Protein AF-A0AAV5ULQ9-F1 (afdb_monomer)

Foldseek 3Di:
DVVLLQVLQVVVVHGPVRLVVLLVVLCCVLCVVLVVVLVVVLVVVVVVVHDPVVSVVVNVVSVVVSPDPVSVVSSVVSSVVVDDPSNVVSPDDPDD

Mean predicted aligned error: 6.4 Å

Organism: NCBI:txid358040

pLDDT: mean 85.71, std 9.96, range [40.19, 95.81]

Structure (mmCIF, N/CA/C/O backbone):
data_AF-A0AAV5ULQ9-F1
#
_entry.id   AF-A0AAV5ULQ9-F1
#
loop_
_atom_site.group_PDB
_atom_site.id
_atom_site.type_symbol
_atom_site.label_atom_id
_atom_site.label_alt_id
_atom_site.label_comp_id
_atom_site.label_asym_id
_atom_site.label_entity_id
_atom_site.label_seq_id
_atom_site.pdbx_PDB_ins_code
_atom_site.Cartn_x
_atom_site.Cartn_y
_atom_site.Car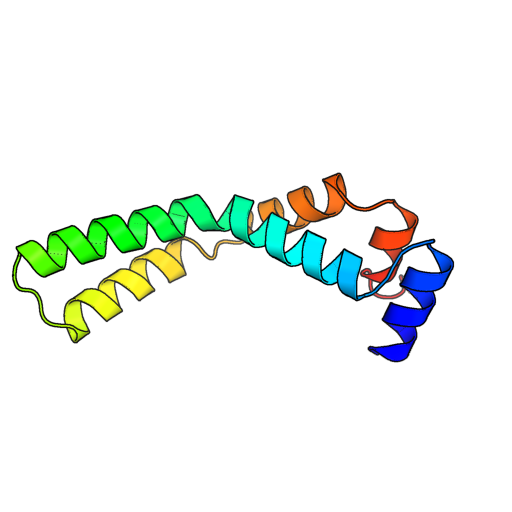tn_z
_atom_site.occupancy
_atom_site.B_iso_or_equiv
_atom_site.auth_seq_id
_atom_site.auth_comp_id
_atom_site.auth_asym_id
_atom_site.auth_atom_id
_atom_site.pdbx_PDB_model_num
ATOM 1 N N . MET A 1 1 ? 19.991 -10.341 -2.696 1.00 50.50 1 MET A N 1
ATOM 2 C CA . MET A 1 1 ? 18.882 -9.665 -3.409 1.00 50.50 1 MET A CA 1
ATOM 3 C C . MET A 1 1 ? 19.000 -8.143 -3.347 1.00 50.50 1 MET A C 1
ATOM 5 O O . MET A 1 1 ? 18.979 -7.538 -4.406 1.00 50.50 1 MET A O 1
ATOM 9 N N . LEU A 1 2 ? 19.203 -7.524 -2.173 1.00 56.59 2 LEU A N 1
ATOM 10 C CA . LEU A 1 2 ? 19.397 -6.063 -2.052 1.00 56.59 2 LEU A CA 1
ATOM 11 C C . LEU A 1 2 ? 20.626 -5.530 -2.815 1.00 56.59 2 LEU A C 1
ATOM 13 O O . LEU A 1 2 ? 20.511 -4.533 -3.514 1.00 56.59 2 LEU A O 1
ATOM 17 N N . SER A 1 3 ? 21.772 -6.219 -2.757 1.00 62.06 3 SER A N 1
ATOM 18 C CA . SER A 1 3 ? 22.978 -5.831 -3.513 1.00 62.06 3 SER A CA 1
ATOM 19 C C . SER A 1 3 ? 22.784 -5.922 -5.031 1.00 62.06 3 SER A C 1
ATOM 21 O O . SER A 1 3 ? 23.266 -5.077 -5.773 1.00 62.06 3 SER A O 1
ATOM 23 N N . THR A 1 4 ? 22.032 -6.916 -5.505 1.00 73.69 4 THR A N 1
ATOM 24 C CA . THR A 1 4 ? 21.712 -7.097 -6.928 1.0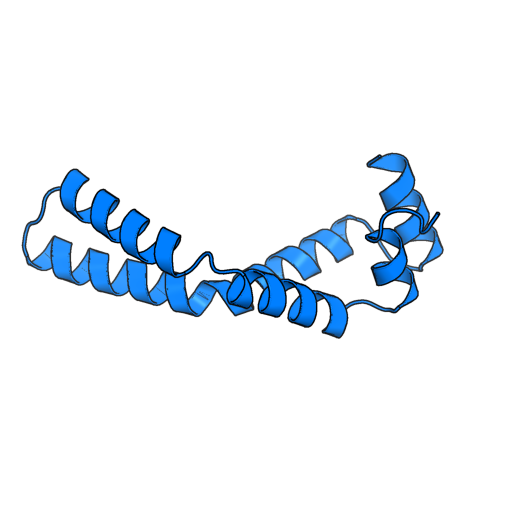0 73.69 4 THR A CA 1
ATOM 25 C C . THR A 1 4 ? 20.751 -6.019 -7.434 1.00 73.69 4 THR A C 1
ATOM 27 O O . THR A 1 4 ? 20.962 -5.480 -8.517 1.00 73.69 4 THR A O 1
ATOM 30 N N . ALA A 1 5 ? 19.732 -5.677 -6.640 1.00 72.62 5 ALA A N 1
ATOM 31 C CA . ALA A 1 5 ? 18.780 -4.618 -6.962 1.00 72.62 5 ALA A CA 1
ATOM 32 C C . ALA A 1 5 ? 19.442 -3.231 -6.941 1.00 72.62 5 ALA A C 1
ATOM 34 O O . ALA A 1 5 ? 19.281 -2.477 -7.895 1.00 72.62 5 ALA A O 1
ATOM 35 N N . SER A 1 6 ? 20.249 -2.931 -5.914 1.00 80.38 6 SER A N 1
ATOM 36 C CA . SER A 1 6 ? 21.019 -1.681 -5.833 1.00 80.38 6 SER A CA 1
ATOM 37 C C . SER A 1 6 ? 21.958 -1.533 -7.029 1.00 80.38 6 SER A C 1
ATOM 39 O O . SER A 1 6 ? 21.886 -0.535 -7.731 1.00 80.38 6 SER A O 1
ATOM 41 N N . ASN A 1 7 ? 22.740 -2.570 -7.354 1.00 85.50 7 ASN A N 1
ATOM 42 C CA . ASN A 1 7 ? 23.647 -2.535 -8.504 1.00 85.50 7 ASN A CA 1
ATOM 43 C C . ASN A 1 7 ? 22.912 -2.361 -9.844 1.00 85.50 7 ASN A C 1
ATOM 45 O O . ASN A 1 7 ? 23.454 -1.766 -10.774 1.00 85.50 7 ASN A O 1
ATOM 49 N N . CYS A 1 8 ? 21.703 -2.914 -9.982 1.00 86.19 8 CYS A N 1
ATOM 50 C CA . CYS A 1 8 ? 20.884 -2.718 -11.177 1.00 86.19 8 CYS A CA 1
ATOM 51 C C . CYS A 1 8 ? 20.381 -1.274 -11.271 1.00 86.19 8 CYS A C 1
ATOM 53 O O . CYS A 1 8 ? 20.502 -0.655 -12.327 1.00 86.19 8 CYS A O 1
ATOM 55 N N . LEU A 1 9 ? 19.869 -0.728 -10.163 1.00 87.06 9 LEU A N 1
ATOM 56 C CA . LEU A 1 9 ? 19.407 0.656 -10.084 1.00 87.06 9 LEU A CA 1
ATOM 57 C C . LEU A 1 9 ? 20.545 1.640 -10.365 1.00 87.06 9 LEU A C 1
ATOM 59 O O . LEU A 1 9 ? 20.351 2.558 -11.156 1.00 87.06 9 LEU A O 1
ATOM 63 N N . ASP A 1 10 ? 21.737 1.400 -9.817 1.00 88.38 10 ASP A N 1
ATOM 64 C CA . ASP A 1 10 ? 22.919 2.228 -10.069 1.00 88.38 10 ASP A CA 1
ATOM 65 C C . ASP A 1 10 ? 23.290 2.220 -11.563 1.00 88.38 10 ASP A C 1
ATOM 67 O O . ASP A 1 10 ? 23.492 3.273 -12.168 1.00 88.38 10 ASP A O 1
ATOM 71 N N . LYS A 1 11 ? 23.282 1.042 -12.211 1.00 87.50 11 LYS A N 1
ATOM 72 C CA . LYS A 1 11 ? 23.487 0.916 -13.670 1.00 87.50 11 LYS A CA 1
ATOM 73 C C . LYS A 1 11 ? 22.395 1.598 -14.496 1.00 87.50 11 LYS A C 1
ATOM 75 O O . LYS A 1 11 ? 22.666 2.035 -15.611 1.00 87.50 11 LYS A O 1
ATOM 80 N N . ALA A 1 12 ? 21.179 1.687 -13.965 1.00 85.62 12 ALA A N 1
ATOM 81 C CA . ALA A 1 12 ? 20.061 2.397 -14.576 1.00 85.62 12 ALA A CA 1
ATOM 82 C C . ALA A 1 12 ? 20.092 3.921 -14.321 1.00 85.62 12 ALA A C 1
ATOM 84 O O . ALA A 1 12 ? 19.164 4.617 -14.732 1.00 85.62 12 ALA A O 1
ATOM 85 N N . GLY A 1 13 ? 21.130 4.455 -13.659 1.00 86.56 13 GLY A N 1
ATOM 86 C CA . GLY A 1 13 ? 21.234 5.881 -13.321 1.00 86.56 13 GLY A CA 1
ATOM 87 C C . GLY A 1 13 ? 20.327 6.300 -12.159 1.00 86.56 13 GLY A C 1
ATOM 88 O O . GLY A 1 13 ? 19.859 7.439 -12.099 1.00 86.56 13 GLY A O 1
ATOM 89 N N . SER A 1 14 ? 20.032 5.365 -11.260 1.00 88.19 14 SER A N 1
ATOM 90 C CA . SER A 1 14 ? 19.139 5.530 -10.117 1.00 88.19 14 SER A CA 1
ATOM 91 C C . SER A 1 14 ? 19.831 5.157 -8.809 1.00 88.19 14 SER A C 1
ATOM 93 O O . SER A 1 14 ? 21.040 4.966 -8.770 1.00 88.19 14 SER A O 1
ATOM 95 N N . SER A 1 15 ? 19.063 5.080 -7.726 1.00 88.69 15 SER A N 1
ATOM 96 C CA . SER A 1 15 ? 19.528 4.599 -6.429 1.00 88.69 15 SER A CA 1
ATOM 97 C C . SER A 1 15 ? 18.387 3.943 -5.660 1.00 88.69 15 SER A C 1
ATOM 99 O O . SER A 1 15 ? 17.203 4.174 -5.936 1.00 88.69 15 SER A O 1
ATOM 101 N N . MET A 1 16 ? 18.732 3.142 -4.652 1.00 84.06 16 MET A N 1
ATOM 102 C CA . MET A 1 16 ? 17.721 2.516 -3.800 1.00 84.06 16 MET A CA 1
ATOM 103 C C . MET A 1 16 ? 16.903 3.554 -3.012 1.00 84.06 16 MET A C 1
ATOM 105 O O . MET A 1 16 ? 15.692 3.390 -2.875 1.00 84.06 16 MET A O 1
ATOM 109 N N . ASP A 1 17 ? 17.515 4.666 -2.589 1.00 87.94 17 ASP A N 1
ATOM 110 C CA . ASP A 1 17 ? 16.810 5.778 -1.931 1.00 87.94 17 ASP A CA 1
ATOM 111 C C . ASP A 1 17 ? 15.782 6.443 -2.849 1.00 87.94 17 ASP A C 1
ATOM 113 O O . ASP A 1 17 ? 14.655 6.737 -2.434 1.00 87.94 17 ASP A O 1
ATOM 117 N N . LYS A 1 18 ? 16.136 6.650 -4.124 1.00 86.31 18 LYS A N 1
ATOM 118 C CA . LYS A 1 18 ? 15.219 7.213 -5.120 1.00 86.31 18 LYS A CA 1
ATOM 119 C C . LYS A 1 18 ? 14.052 6.259 -5.383 1.00 86.31 18 LYS A C 1
ATOM 121 O O . LYS A 1 18 ? 12.902 6.701 -5.419 1.00 86.31 18 LYS A O 1
ATOM 126 N N . ALA A 1 19 ? 14.325 4.957 -5.485 1.00 84.31 19 ALA A N 1
ATOM 127 C CA . ALA A 1 19 ? 13.294 3.933 -5.641 1.00 84.31 19 ALA A CA 1
ATOM 128 C C . ALA A 1 19 ? 12.340 3.874 -4.430 1.00 84.31 19 ALA A C 1
ATOM 130 O O . ALA A 1 19 ? 11.120 3.859 -4.604 1.00 84.31 19 ALA A O 1
ATOM 131 N N . LEU A 1 20 ? 12.865 3.915 -3.200 1.00 85.62 20 LEU A N 1
ATOM 132 C CA . LEU A 1 20 ? 12.058 3.947 -1.971 1.00 85.62 20 LEU A CA 1
ATOM 133 C C . LEU A 1 20 ? 11.249 5.244 -1.828 1.00 85.62 20 LEU A C 1
ATOM 135 O O . LEU A 1 20 ? 10.114 5.221 -1.343 1.00 85.62 20 LEU A O 1
ATOM 139 N N . SER A 1 21 ? 11.798 6.369 -2.285 1.00 88.75 21 SER A N 1
ATOM 140 C CA . SER A 1 21 ? 11.087 7.652 -2.312 1.00 88.75 21 SER A CA 1
ATOM 141 C C . SER A 1 21 ? 9.914 7.616 -3.294 1.00 88.75 21 SER A C 1
ATOM 143 O O . SER A 1 21 ? 8.804 8.020 -2.941 1.00 88.75 21 SER A O 1
ATOM 145 N N . ALA A 1 22 ? 10.120 7.064 -4.495 1.00 87.25 22 ALA A N 1
ATOM 146 C CA . ALA A 1 22 ? 9.055 6.862 -5.478 1.00 87.25 22 ALA A CA 1
ATOM 147 C C . ALA A 1 22 ? 7.964 5.919 -4.945 1.00 87.25 22 ALA A C 1
ATOM 149 O O . ALA A 1 22 ? 6.773 6.220 -5.054 1.00 87.25 22 ALA A O 1
ATOM 150 N N . LEU A 1 23 ? 8.363 4.825 -4.286 1.00 86.38 23 LEU A N 1
ATOM 151 C CA . LEU A 1 23 ? 7.454 3.897 -3.612 1.00 86.38 23 LEU A CA 1
ATOM 152 C C . LEU A 1 23 ? 6.603 4.609 -2.556 1.00 86.38 23 LEU A C 1
ATOM 154 O O . LEU A 1 23 ? 5.377 4.499 -2.567 1.00 86.38 23 LEU A O 1
ATOM 158 N N . SER A 1 24 ? 7.242 5.385 -1.682 1.00 87.12 24 SER A N 1
ATOM 159 C CA . SER A 1 24 ? 6.567 6.141 -0.623 1.00 87.12 24 SER A CA 1
ATOM 160 C C . SER A 1 24 ? 5.577 7.162 -1.194 1.00 87.12 24 SER A C 1
ATOM 162 O O . SER A 1 24 ? 4.443 7.258 -0.719 1.00 87.12 24 SER A O 1
ATOM 164 N N . ALA A 1 25 ? 5.959 7.878 -2.255 1.00 89.12 25 ALA A N 1
ATOM 165 C CA . ALA A 1 25 ? 5.085 8.830 -2.938 1.00 89.12 25 ALA A CA 1
ATOM 166 C C . ALA A 1 25 ? 3.879 8.144 -3.604 1.00 89.12 25 ALA A C 1
ATOM 168 O O . ALA A 1 25 ? 2.747 8.628 -3.494 1.00 89.12 25 ALA A O 1
ATOM 169 N N . ALA A 1 26 ? 4.090 6.995 -4.252 1.00 88.81 26 ALA A N 1
ATOM 170 C CA . ALA A 1 26 ? 3.020 6.210 -4.859 1.00 88.81 26 ALA A CA 1
ATOM 171 C C . ALA A 1 26 ? 2.036 5.688 -3.799 1.00 88.81 26 ALA A C 1
ATOM 173 O O . ALA A 1 26 ? 0.820 5.830 -3.963 1.00 88.81 26 ALA A O 1
ATOM 174 N N . PHE A 1 27 ? 2.543 5.167 -2.676 1.00 87.25 27 PHE A N 1
ATOM 175 C CA . PHE A 1 27 ? 1.710 4.748 -1.549 1.00 87.25 27 PHE A CA 1
ATOM 176 C C . PHE A 1 27 ? 0.900 5.908 -0.982 1.00 87.25 27 PHE A C 1
ATOM 178 O O . PHE A 1 27 ? -0.307 5.761 -0.799 1.00 87.25 27 PHE A O 1
ATOM 185 N N . ALA A 1 28 ? 1.525 7.067 -0.754 1.00 88.31 28 ALA A N 1
ATOM 186 C CA . ALA A 1 28 ? 0.820 8.252 -0.282 1.00 88.31 28 ALA A CA 1
ATOM 187 C C . ALA A 1 28 ? -0.310 8.640 -1.247 1.00 88.31 28 ALA A C 1
ATOM 189 O O . ALA A 1 28 ? -1.447 8.820 -0.821 1.00 88.31 28 ALA A O 1
ATOM 190 N N . LYS A 1 29 ? -0.045 8.678 -2.558 1.00 88.62 29 LYS A N 1
ATOM 191 C CA . LYS A 1 29 ? -1.051 9.021 -3.575 1.00 88.62 29 LYS A CA 1
ATOM 192 C C . LYS A 1 29 ? -2.236 8.051 -3.582 1.00 88.62 29 LYS A C 1
ATOM 194 O O . LYS A 1 29 ? -3.386 8.486 -3.631 1.00 88.62 29 LYS A O 1
ATOM 199 N N . VAL A 1 30 ? -1.968 6.748 -3.538 1.00 88.94 30 VAL A N 1
ATOM 200 C CA . VAL A 1 30 ? -3.000 5.710 -3.685 1.00 88.94 30 VAL A CA 1
ATOM 201 C C . VAL A 1 30 ? -3.762 5.470 -2.376 1.00 88.94 30 VAL A C 1
ATOM 203 O O . VAL A 1 30 ? -4.984 5.308 -2.393 1.00 88.94 30 VAL A O 1
ATOM 206 N N . LEU A 1 31 ? -3.073 5.487 -1.231 1.00 87.31 31 LEU A N 1
ATOM 207 C CA . LEU A 1 31 ? -3.664 5.179 0.073 1.00 87.31 31 LEU A CA 1
ATOM 208 C C . LEU A 1 31 ? -4.238 6.396 0.809 1.00 87.31 31 LEU A C 1
ATOM 210 O O . LEU A 1 31 ? -4.974 6.210 1.780 1.00 87.31 31 LEU A O 1
ATOM 214 N N . ASN A 1 32 ? -3.994 7.631 0.356 1.00 89.00 32 ASN A N 1
ATOM 215 C CA . ASN A 1 32 ? -4.550 8.816 1.019 1.00 89.00 32 ASN A CA 1
ATOM 216 C C . ASN A 1 32 ? -6.088 8.781 1.100 1.00 89.00 32 ASN A C 1
ATOM 218 O O . ASN A 1 32 ? -6.675 9.118 2.130 1.00 89.00 32 ASN A O 1
ATOM 222 N N . ALA A 1 33 ? -6.763 8.316 0.044 1.00 87.00 33 ALA A N 1
ATOM 223 C CA . ALA A 1 33 ? -8.221 8.210 0.026 1.00 87.00 33 ALA A CA 1
ATOM 224 C C . ALA A 1 33 ? -8.776 7.232 1.089 1.00 87.00 33 ALA A C 1
ATOM 226 O O . ALA A 1 33 ? -9.626 7.647 1.888 1.00 87.00 33 ALA A O 1
ATOM 227 N N . PRO A 1 34 ? -8.338 5.956 1.161 1.00 88.56 34 PRO A N 1
ATOM 228 C CA . PRO A 1 34 ? -8.778 5.055 2.226 1.00 88.56 34 PRO A CA 1
ATOM 229 C C . PRO A 1 34 ? -8.330 5.519 3.617 1.00 88.56 34 PRO A C 1
ATOM 231 O O . PRO A 1 34 ? -9.122 5.430 4.555 1.00 88.56 34 PRO A O 1
ATOM 234 N N . TYR A 1 35 ? -7.134 6.095 3.755 1.00 89.25 35 TYR A N 1
ATOM 235 C CA . TYR A 1 35 ? -6.657 6.640 5.029 1.00 89.25 35 TYR A CA 1
ATOM 236 C C . TYR A 1 35 ? -7.551 7.780 5.545 1.00 89.25 35 TYR A C 1
ATOM 238 O O . TYR A 1 35 ? -8.002 7.764 6.691 1.00 89.25 35 TYR A O 1
ATOM 246 N N . THR A 1 36 ? -7.924 8.716 4.668 1.00 92.12 36 THR A N 1
ATOM 247 C CA . THR A 1 36 ? -8.852 9.810 4.994 1.00 92.12 36 THR A CA 1
ATOM 248 C C . THR A 1 36 ? -10.227 9.278 5.414 1.00 92.12 36 THR A C 1
ATOM 250 O O . THR A 1 36 ? -10.823 9.783 6.371 1.00 92.12 36 THR A O 1
ATOM 253 N N . LYS A 1 37 ? -10.726 8.220 4.754 1.00 90.88 37 LYS A N 1
ATOM 254 C CA . LYS A 1 37 ? -11.979 7.547 5.143 1.00 90.88 37 LYS A CA 1
ATOM 255 C C . LYS A 1 37 ? -11.887 6.932 6.541 1.00 90.88 37 LYS A C 1
ATOM 257 O O . LYS A 1 37 ? -12.823 7.099 7.323 1.00 90.88 37 LYS A O 1
ATOM 262 N N . ILE A 1 38 ? -10.773 6.273 6.868 1.00 92.56 38 ILE A N 1
ATOM 263 C CA . ILE A 1 38 ? -10.530 5.708 8.204 1.00 92.56 38 ILE A CA 1
ATOM 264 C C . ILE A 1 38 ? -10.531 6.819 9.254 1.00 92.56 38 ILE A C 1
ATOM 266 O O . ILE A 1 38 ? -11.298 6.733 10.211 1.00 92.56 38 ILE A O 1
ATOM 270 N N . ILE A 1 39 ? -9.759 7.895 9.051 1.00 93.69 39 ILE A N 1
ATOM 271 C CA . ILE A 1 39 ? -9.703 9.025 9.994 1.00 93.69 39 ILE A CA 1
ATOM 272 C C . ILE A 1 39 ? -11.092 9.616 10.218 1.00 93.69 39 ILE A C 1
ATOM 274 O O . ILE A 1 39 ? -11.495 9.831 11.364 1.00 93.69 39 ILE A O 1
ATOM 278 N N . LYS A 1 40 ? -11.836 9.886 9.139 1.00 95.19 40 LYS A N 1
ATOM 279 C CA . LYS A 1 40 ? -13.190 10.435 9.242 1.00 95.19 40 LYS A CA 1
ATOM 280 C C . LYS A 1 40 ? -14.082 9.508 10.068 1.00 95.19 40 LYS A C 1
ATOM 282 O O . LYS A 1 40 ? -14.740 9.977 10.997 1.00 95.19 40 LYS A O 1
ATOM 287 N N . LYS A 1 41 ? -14.045 8.199 9.797 1.00 93.31 41 LYS A N 1
ATOM 288 C CA . LYS A 1 41 ? -14.866 7.225 10.520 1.00 93.31 41 LYS A CA 1
ATOM 289 C C . LYS A 1 41 ? -14.474 7.105 11.989 1.00 93.31 41 LYS A C 1
ATOM 291 O O . LYS A 1 41 ? -15.349 7.085 12.849 1.00 93.31 41 LYS A O 1
ATOM 296 N N . MET A 1 42 ? -13.179 7.086 12.288 1.00 92.94 42 MET A N 1
ATOM 297 C CA . MET A 1 42 ? -12.685 7.071 13.663 1.00 92.94 42 MET A CA 1
ATOM 298 C C . MET A 1 42 ? -13.121 8.324 14.426 1.00 92.94 42 MET A C 1
ATOM 300 O O . MET A 1 42 ? -13.597 8.204 15.550 1.00 92.94 42 MET A O 1
ATOM 304 N N . LYS A 1 43 ? -13.057 9.514 13.811 1.00 94.62 43 LYS A N 1
ATOM 305 C CA . LYS A 1 43 ? -13.559 10.759 14.420 1.00 94.62 43 LYS A CA 1
ATOM 306 C C . LYS A 1 43 ? -15.064 10.700 14.697 1.00 94.62 43 LYS A C 1
ATOM 308 O O . LYS A 1 43 ? -15.497 11.120 15.766 1.00 94.62 43 LYS A O 1
ATOM 313 N N . GLU A 1 44 ? -15.863 10.177 13.767 1.00 95.44 44 GLU A N 1
ATOM 314 C CA . GLU A 1 44 ? -17.309 9.973 13.966 1.00 95.44 44 GLU A CA 1
ATOM 315 C C . GLU A 1 44 ? -17.595 9.007 15.126 1.00 95.44 44 GLU A C 1
ATOM 317 O O . GLU A 1 44 ? -18.448 9.276 15.969 1.00 95.44 44 GLU A O 1
ATOM 322 N N . MET A 1 45 ? -16.853 7.902 15.209 1.00 94.94 45 MET A N 1
ATOM 323 C CA . MET A 1 45 ? -17.020 6.904 16.267 1.00 94.94 45 MET A CA 1
ATOM 324 C C . MET A 1 45 ? -16.541 7.400 17.633 1.00 94.94 45 MET A C 1
ATOM 326 O O . MET A 1 45 ? -17.191 7.112 18.638 1.00 94.94 45 MET A O 1
ATOM 330 N N . ALA A 1 46 ? -15.466 8.187 17.671 1.00 94.25 46 ALA A N 1
ATOM 331 C CA . ALA A 1 46 ? -14.996 8.847 18.883 1.00 94.25 46 ALA A CA 1
ATOM 332 C C . ALA A 1 46 ? -16.042 9.843 19.406 1.00 94.25 46 ALA A C 1
ATOM 334 O O . ALA A 1 46 ? -16.363 9.829 20.593 1.00 94.25 46 ALA A O 1
ATOM 335 N N . LYS A 1 47 ? -16.659 10.642 18.519 1.00 95.81 47 LYS A N 1
ATOM 336 C CA . LYS A 1 47 ? -17.795 11.514 18.878 1.00 95.81 47 LYS A CA 1
ATOM 337 C C . LYS A 1 47 ? -18.982 10.716 19.424 1.00 95.81 47 LYS A C 1
ATOM 339 O O . LYS A 1 47 ? -19.624 11.147 20.374 1.00 95.81 47 LYS A O 1
ATOM 344 N N . ALA A 1 48 ? -19.229 9.530 18.871 1.00 95.62 48 ALA A N 1
ATOM 345 C CA . ALA A 1 48 ? -20.237 8.590 19.357 1.00 95.62 48 ALA A CA 1
ATOM 346 C C . ALA A 1 48 ? -19.793 7.769 20.590 1.00 95.62 48 ALA A C 1
ATOM 348 O O . ALA A 1 48 ? -20.452 6.783 20.925 1.00 95.62 48 ALA A O 1
ATOM 349 N N . LYS A 1 49 ? -18.682 8.146 21.247 1.00 95.56 49 LYS A N 1
ATOM 350 C CA . LYS A 1 49 ? -18.121 7.509 22.454 1.00 95.56 49 LYS A CA 1
ATOM 351 C C . LYS A 1 49 ? -17.906 5.995 22.317 1.00 95.56 49 LYS A C 1
ATOM 353 O O . LYS A 1 49 ? -18.055 5.246 23.281 1.00 95.56 49 LYS A O 1
ATOM 358 N N . LYS A 1 50 ? -17.580 5.521 21.110 1.00 94.69 50 LYS A N 1
ATOM 359 C CA . LYS A 1 50 ? -17.248 4.110 20.874 1.00 94.69 50 LYS A CA 1
ATOM 360 C C . LYS A 1 50 ? -15.912 3.760 21.519 1.00 94.69 50 LYS A C 1
ATOM 362 O O . LYS A 1 50 ? -15.029 4.605 21.645 1.00 94.69 50 LYS A O 1
ATOM 367 N N . THR A 1 51 ? -15.762 2.496 21.903 1.00 94.44 51 THR A N 1
ATOM 368 C CA . THR A 1 51 ? -14.516 2.015 22.507 1.00 94.44 51 THR A CA 1
ATOM 369 C C . THR A 1 51 ? -13.402 1.939 21.468 1.00 94.44 51 THR A C 1
ATOM 371 O O . THR A 1 51 ? -13.655 1.797 20.266 1.00 94.44 51 THR A O 1
ATOM 374 N N . THR A 1 52 ? -12.152 1.963 21.931 1.00 91.06 52 THR A N 1
ATOM 375 C CA . THR A 1 52 ? -10.979 1.761 21.071 1.00 91.06 52 THR A CA 1
ATOM 376 C C . THR A 1 52 ? -11.095 0.469 20.266 1.00 91.06 52 THR A C 1
ATOM 378 O O . THR A 1 52 ? -10.880 0.495 19.062 1.00 91.06 52 THR A O 1
ATOM 381 N N . ALA A 1 53 ? -11.552 -0.630 20.877 1.00 93.75 53 ALA A N 1
ATOM 382 C CA . ALA A 1 53 ? -11.750 -1.905 20.182 1.00 93.75 53 ALA A CA 1
ATOM 383 C C . ALA A 1 53 ? -12.749 -1.803 19.012 1.00 93.75 53 ALA A C 1
ATOM 385 O O . ALA A 1 53 ? -12.491 -2.308 17.920 1.00 93.75 53 ALA A O 1
ATOM 386 N N . GLN A 1 54 ? -13.872 -1.101 19.203 1.00 93.06 54 GLN A N 1
ATOM 387 C CA . GLN A 1 54 ? -14.864 -0.894 18.142 1.00 93.06 54 GLN A CA 1
ATOM 388 C C . GLN A 1 54 ? -14.306 -0.039 16.997 1.00 93.06 54 GLN A C 1
ATOM 390 O O . GLN A 1 54 ? -14.550 -0.343 15.827 1.00 93.06 54 GLN A O 1
ATOM 395 N N . MET A 1 55 ? -13.556 1.017 17.324 1.00 91.06 55 MET A N 1
ATOM 396 C CA . MET A 1 55 ? -12.914 1.881 16.330 1.00 91.06 55 MET A CA 1
ATOM 397 C C . MET A 1 55 ? -11.837 1.134 15.541 1.00 91.06 55 MET A C 1
ATOM 399 O O . MET A 1 55 ? -11.819 1.220 14.314 1.00 91.06 55 MET A O 1
ATOM 403 N N . THR A 1 56 ? -11.001 0.348 16.221 1.00 91.81 56 THR A N 1
ATOM 404 C CA . THR A 1 56 ? -9.963 -0.487 15.607 1.00 91.81 56 THR A CA 1
ATOM 405 C C . THR A 1 56 ? -10.568 -1.517 14.653 1.00 91.81 56 THR A C 1
ATOM 407 O O . THR A 1 56 ? -10.131 -1.613 13.507 1.00 91.81 56 THR A O 1
ATOM 410 N N . ASN A 1 57 ? -11.637 -2.216 15.052 1.00 94.12 57 ASN A N 1
ATOM 411 C CA . ASN A 1 57 ? -12.327 -3.167 14.170 1.00 94.12 57 ASN A CA 1
ATOM 412 C C . ASN A 1 57 ? -12.883 -2.501 12.903 1.00 94.12 57 ASN A C 1
ATOM 414 O O . ASN A 1 57 ? -12.785 -3.060 11.808 1.00 94.12 57 ASN A O 1
ATOM 418 N N . GLN A 1 58 ? -13.441 -1.294 13.019 1.00 90.69 58 GLN A N 1
ATOM 419 C CA . GLN A 1 58 ? -13.922 -0.550 11.853 1.00 90.69 58 GLN A CA 1
ATOM 420 C C . GLN A 1 58 ? -12.780 -0.052 10.963 1.00 90.69 58 GLN A C 1
ATOM 422 O O . GLN A 1 58 ? -12.886 -0.144 9.740 1.00 90.69 58 GLN A O 1
ATOM 427 N N . ALA A 1 59 ? -11.671 0.406 11.547 1.00 89.44 59 ALA A N 1
ATOM 428 C CA . ALA A 1 59 ? -10.478 0.773 10.792 1.00 89.44 59 ALA A CA 1
ATOM 429 C C . ALA A 1 59 ? -9.943 -0.419 9.979 1.00 89.44 59 ALA A C 1
ATOM 431 O O . ALA A 1 59 ? -9.735 -0.279 8.774 1.00 89.44 59 ALA A O 1
ATOM 432 N N . TYR A 1 60 ? -9.827 -1.604 10.593 1.00 90.94 60 TYR A N 1
ATOM 433 C CA . TYR A 1 60 ? -9.440 -2.833 9.890 1.00 90.94 60 TYR A CA 1
ATOM 434 C C . TYR A 1 60 ? -10.439 -3.231 8.809 1.00 90.94 60 TYR A C 1
ATOM 436 O O . TYR A 1 60 ? -10.034 -3.600 7.713 1.00 90.94 60 TYR A O 1
ATOM 444 N N . THR A 1 61 ? -11.740 -3.107 9.074 1.00 91.75 61 THR A N 1
ATOM 445 C CA . THR A 1 61 ? -12.777 -3.421 8.081 1.00 91.75 61 THR A CA 1
ATOM 446 C C . THR A 1 61 ? -12.653 -2.526 6.845 1.00 91.75 61 THR A C 1
ATOM 448 O O . THR A 1 61 ? -12.761 -3.004 5.715 1.00 91.75 61 THR A O 1
ATOM 451 N N . ILE A 1 62 ? -12.409 -1.227 7.037 1.00 87.62 62 ILE A N 1
ATOM 452 C CA . ILE A 1 62 ? -12.200 -0.284 5.932 1.00 87.62 62 ILE A CA 1
ATOM 453 C C . ILE A 1 62 ? -10.886 -0.593 5.206 1.00 87.62 62 ILE A C 1
ATOM 455 O O . ILE A 1 62 ? -10.873 -0.621 3.976 1.00 87.62 62 ILE A O 1
ATOM 459 N N . ALA A 1 63 ? -9.805 -0.857 5.944 1.00 86.62 63 ALA A N 1
ATOM 460 C CA . ALA A 1 63 ? -8.502 -1.188 5.374 1.00 86.62 63 ALA A CA 1
ATOM 461 C C . ALA A 1 63 ? -8.551 -2.477 4.539 1.00 86.62 63 ALA A C 1
ATOM 463 O O . ALA A 1 63 ? -8.111 -2.476 3.394 1.00 86.62 63 ALA A O 1
ATOM 464 N N . ALA A 1 64 ? -9.160 -3.545 5.057 1.00 88.19 64 ALA A N 1
ATOM 465 C CA . ALA A 1 64 ? -9.299 -4.822 4.361 1.00 88.19 64 ALA A CA 1
ATOM 466 C C . ALA A 1 64 ? -10.097 -4.686 3.056 1.00 88.19 64 ALA A C 1
ATOM 468 O O . ALA A 1 64 ? -9.725 -5.267 2.043 1.00 88.19 64 ALA A O 1
ATOM 469 N N . LYS A 1 65 ? -11.157 -3.865 3.043 1.00 86.31 65 LYS A N 1
ATOM 470 C CA . LYS A 1 65 ? -11.911 -3.570 1.811 1.00 86.31 65 LYS A CA 1
ATOM 471 C C . LYS A 1 65 ? -11.123 -2.718 0.817 1.00 86.31 65 LYS A C 1
ATOM 473 O O . LYS A 1 65 ? -11.356 -2.816 -0.383 1.00 86.31 65 LYS A O 1
ATOM 478 N N . ALA A 1 66 ? -10.239 -1.854 1.309 1.00 84.69 66 ALA A N 1
ATOM 479 C CA . ALA A 1 66 ? -9.409 -0.998 0.472 1.00 84.69 66 ALA A CA 1
ATOM 480 C C . ALA A 1 66 ? -8.205 -1.742 -0.126 1.00 84.69 66 ALA A C 1
ATOM 482 O O . ALA A 1 66 ? -7.767 -1.383 -1.212 1.00 84.69 66 ALA A O 1
ATOM 483 N N . LEU A 1 67 ? -7.683 -2.775 0.540 1.00 82.88 67 LEU A N 1
ATOM 484 C CA . LEU A 1 67 ? -6.587 -3.615 0.046 1.00 82.88 67 LEU A CA 1
ATOM 485 C C . LEU A 1 67 ? -7.089 -4.613 -1.008 1.00 82.88 67 LEU A C 1
ATOM 487 O O . LEU A 1 67 ? -7.108 -5.824 -0.805 1.00 82.88 67 LEU A O 1
ATOM 491 N N . SER A 1 68 ? -7.519 -4.080 -2.150 1.00 85.00 68 SER A N 1
ATOM 492 C CA . SER A 1 68 ? -7.955 -4.855 -3.307 1.00 85.00 68 SER A CA 1
ATOM 493 C C . SER A 1 68 ? -6.844 -4.979 -4.352 1.00 85.00 68 SER A C 1
ATOM 495 O O . SER A 1 68 ? -5.897 -4.187 -4.391 1.00 85.00 68 SER A O 1
ATOM 497 N N . LYS A 1 69 ? -7.002 -5.939 -5.272 1.00 84.38 69 LYS A N 1
ATOM 498 C CA . LYS A 1 69 ? -6.143 -6.064 -6.462 1.00 84.38 69 LYS A CA 1
ATOM 499 C C . LYS A 1 69 ? -6.073 -4.754 -7.259 1.00 84.38 69 LYS A C 1
ATOM 501 O O . LYS A 1 69 ? -5.020 -4.413 -7.779 1.00 84.38 69 LYS A O 1
ATOM 506 N N . GLU A 1 70 ? -7.169 -3.999 -7.312 1.00 85.69 70 GLU A N 1
ATOM 507 C CA . GLU A 1 70 ? -7.233 -2.706 -8.001 1.00 85.69 70 GLU A CA 1
ATOM 508 C C . GLU A 1 70 ? -6.323 -1.654 -7.349 1.00 85.69 70 GLU A C 1
ATOM 510 O O . GLU A 1 70 ? -5.658 -0.895 -8.048 1.00 85.69 70 GLU A O 1
ATOM 515 N N . VAL A 1 71 ? -6.249 -1.614 -6.016 1.00 86.19 71 VAL A N 1
ATOM 516 C CA . VAL A 1 71 ? -5.350 -0.695 -5.300 1.00 86.19 71 VAL A CA 1
ATOM 517 C C . VAL A 1 71 ? -3.886 -1.070 -5.514 1.00 86.19 71 VAL A C 1
ATOM 519 O O . VAL A 1 71 ? -3.065 -0.183 -5.747 1.00 86.19 71 VAL A O 1
ATOM 522 N N . VAL A 1 72 ? -3.568 -2.368 -5.515 1.00 85.56 72 VAL A N 1
ATOM 523 C CA . VAL A 1 72 ? -2.225 -2.853 -5.871 1.00 85.56 72 VAL A CA 1
ATOM 524 C C . VAL A 1 72 ? -1.872 -2.456 -7.306 1.00 85.56 72 VAL A C 1
ATOM 526 O O . VAL A 1 72 ? -0.785 -1.935 -7.539 1.00 85.56 72 VAL A O 1
ATOM 529 N N . GLN A 1 73 ? -2.800 -2.612 -8.254 1.00 87.88 73 GLN A N 1
ATOM 530 C CA . GLN A 1 7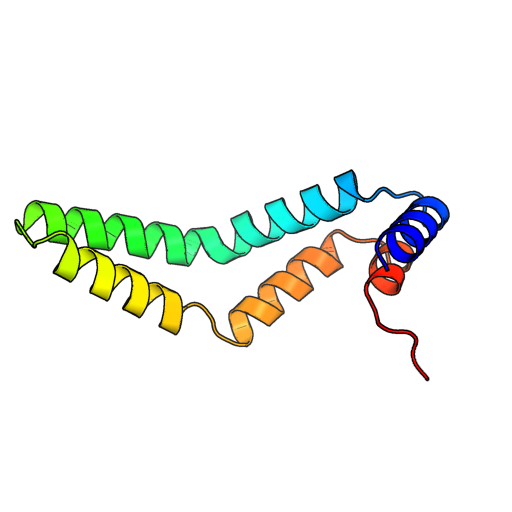3 ? -2.574 -2.203 -9.640 1.00 87.88 73 GLN A CA 1
ATOM 531 C C . GLN A 1 73 ? -2.352 -0.689 -9.760 1.00 87.88 73 GLN A C 1
ATOM 533 O O . GLN A 1 73 ? -1.388 -0.270 -10.387 1.00 87.88 73 GLN A O 1
ATOM 538 N N . LYS A 1 74 ? -3.158 0.139 -9.082 1.00 89.25 74 LYS A N 1
ATOM 539 C CA . LYS A 1 74 ? -2.965 1.601 -9.059 1.00 89.25 74 LYS A CA 1
ATOM 540 C C . LYS A 1 74 ? -1.607 2.010 -8.491 1.00 89.25 74 LYS A C 1
ATOM 542 O O . LYS A 1 74 ? -1.038 3.001 -8.943 1.00 89.25 74 LYS A O 1
ATOM 547 N N . LEU A 1 75 ? -1.096 1.277 -7.502 1.00 88.62 75 LEU A N 1
ATOM 548 C CA . LEU A 1 75 ? 0.242 1.498 -6.954 1.00 88.62 75 LEU A CA 1
ATOM 549 C C . LEU A 1 75 ? 1.327 1.155 -7.984 1.00 88.62 75 LEU A C 1
ATOM 551 O O . LEU A 1 75 ? 2.228 1.961 -8.200 1.00 88.62 75 LEU A O 1
ATOM 555 N N . ILE A 1 76 ? 1.211 -0.003 -8.639 1.00 89.12 76 ILE A N 1
ATOM 556 C CA . ILE A 1 76 ? 2.104 -0.447 -9.721 1.00 89.12 76 ILE A CA 1
ATOM 557 C C . ILE A 1 76 ? 2.111 0.580 -10.861 1.00 89.12 76 ILE A C 1
ATOM 559 O O . ILE A 1 76 ? 3.181 0.986 -11.307 1.00 89.12 76 ILE A O 1
ATOM 563 N N . ASP A 1 77 ? 0.940 1.056 -11.285 1.00 90.31 77 ASP A N 1
ATOM 564 C CA . ASP A 1 77 ? 0.805 2.042 -12.360 1.00 90.31 77 ASP A CA 1
ATOM 565 C C . ASP A 1 77 ? 1.416 3.393 -11.963 1.00 90.31 77 ASP A C 1
ATOM 567 O O . ASP A 1 77 ? 2.111 4.025 -12.761 1.00 90.31 77 ASP A O 1
ATOM 571 N N . ALA A 1 78 ? 1.205 3.828 -10.715 1.00 89.44 78 ALA A N 1
ATOM 572 C CA . ALA A 1 78 ? 1.799 5.054 -10.188 1.00 89.44 78 ALA A CA 1
ATOM 573 C C . ALA A 1 78 ? 3.332 4.975 -10.127 1.00 89.44 78 ALA A C 1
ATOM 575 O O . ALA A 1 78 ? 3.995 5.952 -10.465 1.00 89.44 78 ALA A O 1
ATOM 576 N N . LEU A 1 79 ? 3.886 3.820 -9.744 1.00 87.44 79 LEU A N 1
ATOM 577 C CA . LEU A 1 79 ? 5.329 3.576 -9.749 1.00 87.44 79 LEU A CA 1
ATOM 578 C C . LEU A 1 79 ? 5.882 3.591 -11.172 1.00 87.44 79 LEU A C 1
ATOM 580 O O . LEU A 1 79 ? 6.803 4.353 -11.463 1.00 87.44 79 LEU A O 1
ATOM 584 N N . LYS A 1 80 ? 5.264 2.823 -12.077 1.00 86.50 80 LYS A N 1
ATOM 585 C CA . LYS A 1 80 ? 5.676 2.724 -13.481 1.00 86.50 80 LYS A CA 1
ATOM 586 C C . LYS A 1 80 ? 5.666 4.079 -14.187 1.00 86.50 80 LYS A C 1
ATOM 588 O O . LYS A 1 80 ? 6.548 4.343 -14.990 1.00 86.50 80 LY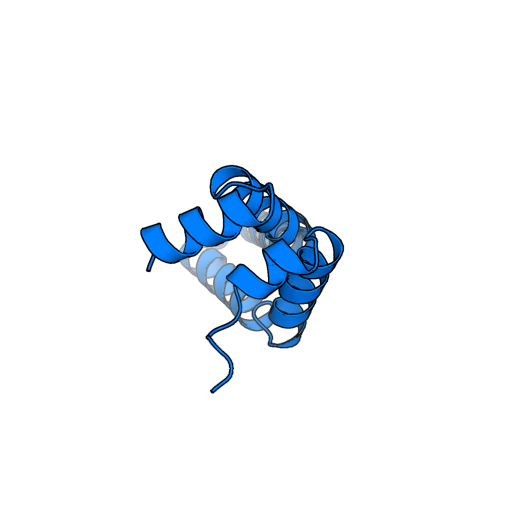S A O 1
ATOM 593 N N . ALA A 1 81 ? 4.711 4.952 -13.866 1.00 87.06 81 ALA A N 1
ATOM 594 C CA . ALA A 1 81 ? 4.647 6.302 -14.427 1.00 87.06 81 ALA A CA 1
ATOM 595 C C . ALA A 1 81 ? 5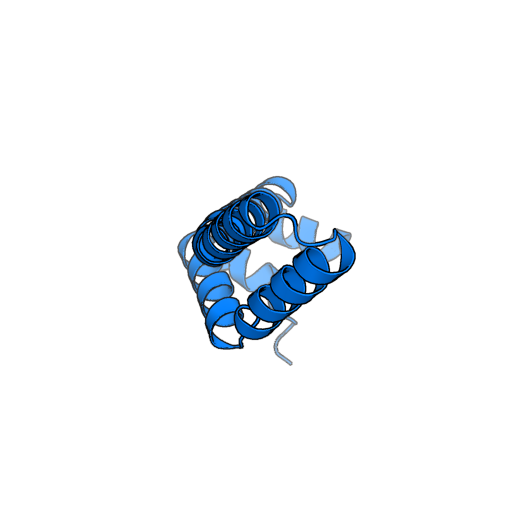.828 7.203 -14.015 1.00 87.06 81 ALA A C 1
ATOM 597 O O . ALA A 1 81 ? 6.094 8.198 -14.683 1.00 87.06 81 ALA A O 1
ATOM 598 N N . THR A 1 82 ? 6.512 6.883 -12.913 1.00 84.44 82 THR A N 1
ATOM 599 C CA . THR A 1 82 ? 7.630 7.677 -12.368 1.00 84.44 82 THR A CA 1
ATOM 600 C C . THR A 1 82 ? 8.999 7.029 -12.553 1.00 84.44 82 THR A C 1
ATOM 602 O O . THR A 1 82 ? 10.015 7.691 -12.356 1.00 84.44 82 THR A O 1
ATOM 605 N N . SER A 1 83 ? 9.033 5.751 -12.926 1.00 84.94 83 SER A N 1
ATOM 606 C CA . SER A 1 83 ? 10.258 5.005 -13.195 1.00 84.94 83 SER A CA 1
ATOM 607 C C . SER A 1 83 ? 10.585 5.028 -14.683 1.00 84.94 83 SER A C 1
ATOM 609 O O . SER A 1 83 ? 9.714 4.856 -15.535 1.00 84.94 83 SER A O 1
ATOM 611 N N . SER A 1 84 ? 11.866 5.167 -15.009 1.00 86.38 84 SER A N 1
ATOM 612 C CA . SER A 1 84 ? 12.353 4.816 -16.340 1.00 86.38 84 SER A CA 1
ATOM 613 C C . SER A 1 84 ? 12.170 3.315 -16.597 1.00 86.38 84 SER A C 1
ATOM 615 O O . 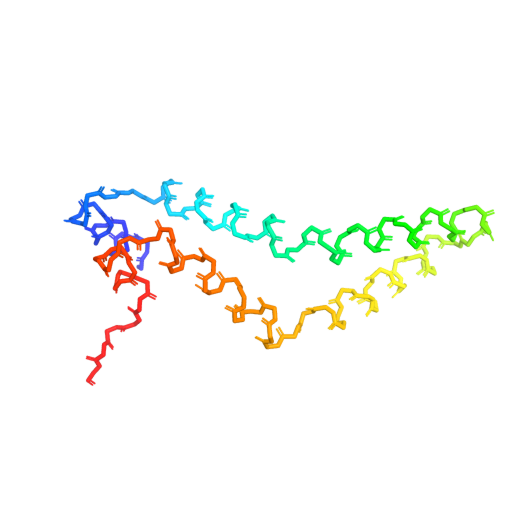SER A 1 84 ? 12.087 2.507 -15.669 1.00 86.38 84 SER A O 1
ATOM 617 N N . GLN A 1 85 ? 12.159 2.910 -17.868 1.00 84.94 85 GLN A N 1
ATOM 618 C CA . GLN A 1 85 ? 12.059 1.492 -18.222 1.00 84.94 85 GLN A CA 1
ATOM 619 C C . GLN A 1 85 ? 13.220 0.666 -17.635 1.00 84.94 85 GLN A C 1
ATOM 621 O O . GLN A 1 85 ? 13.013 -0.474 -17.226 1.00 84.94 85 GLN A O 1
ATOM 626 N N . ALA A 1 86 ? 14.426 1.240 -17.559 1.00 85.56 86 ALA A N 1
ATOM 627 C CA . ALA A 1 86 ? 15.592 0.583 -16.973 1.00 85.56 86 ALA A CA 1
ATOM 628 C C . ALA A 1 86 ? 15.428 0.370 -15.457 1.00 85.56 86 ALA A C 1
ATOM 630 O O . ALA A 1 86 ? 15.643 -0.739 -14.975 1.00 85.56 86 ALA A O 1
AT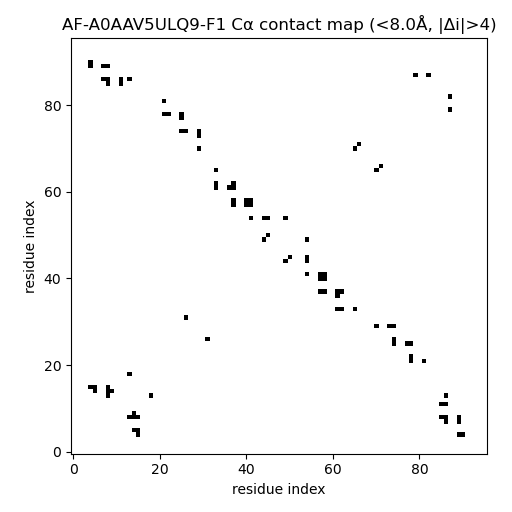OM 631 N N . GLU A 1 87 ? 14.966 1.391 -14.726 1.00 84.25 87 GLU A N 1
ATOM 632 C CA . GLU A 1 87 ? 14.642 1.279 -13.294 1.00 84.25 87 GLU A CA 1
ATOM 633 C C . GLU A 1 87 ? 13.523 0.257 -13.048 1.00 84.25 87 GLU A C 1
ATOM 635 O O . GLU A 1 87 ? 13.611 -0.551 -12.125 1.00 84.25 87 GLU A O 1
ATOM 640 N N . TRP A 1 88 ? 12.489 0.254 -13.895 1.00 85.81 88 TRP A N 1
ATOM 641 C CA . TRP A 1 88 ? 11.375 -0.688 -13.798 1.00 85.81 88 TRP A CA 1
ATOM 642 C C . TRP A 1 88 ? 11.832 -2.140 -13.962 1.00 85.81 88 TRP A C 1
ATOM 644 O O . TRP A 1 88 ? 11.441 -3.014 -13.187 1.00 85.81 88 TRP A O 1
ATOM 654 N N . ASN A 1 89 ? 12.702 -2.396 -14.942 1.00 86.12 89 ASN A N 1
ATOM 655 C CA . ASN A 1 89 ? 13.225 -3.731 -15.214 1.00 86.12 89 ASN A CA 1
ATOM 656 C C . ASN A 1 89 ? 14.047 -4.290 -14.041 1.00 86.12 89 ASN A C 1
ATOM 658 O O . ASN A 1 89 ? 14.066 -5.503 -13.855 1.00 86.12 89 ASN A O 1
ATOM 662 N N . CYS A 1 90 ? 14.661 -3.437 -13.213 1.00 84.31 90 CYS A N 1
ATOM 663 C CA . CYS A 1 90 ? 15.371 -3.871 -12.006 1.00 84.31 90 CYS A CA 1
ATOM 664 C C . CYS A 1 90 ? 14.451 -4.453 -10.918 1.00 84.31 90 CYS A C 1
ATOM 666 O O . CYS A 1 90 ? 14.932 -5.159 -10.032 1.00 84.31 90 CYS A O 1
ATOM 668 N N . GLY A 1 91 ? 13.148 -4.150 -10.960 1.00 78.88 91 GLY A N 1
ATOM 669 C CA . GLY A 1 91 ? 12.142 -4.679 -10.034 1.00 78.88 91 GLY A CA 1
ATOM 670 C C . GLY A 1 91 ? 11.401 -5.915 -10.549 1.00 78.88 91 GLY A C 1
ATOM 671 O O . GLY A 1 91 ? 10.639 -6.522 -9.796 1.00 78.88 91 GLY A O 1
ATOM 672 N N . LEU A 1 92 ? 11.601 -6.292 -11.816 1.00 77.50 92 LEU A N 1
ATOM 673 C CA . LEU A 1 92 ? 11.016 -7.501 -12.384 1.00 77.50 92 LEU A CA 1
ATOM 674 C C . LEU A 1 92 ? 11.910 -8.705 -12.050 1.00 77.50 92 LEU A C 1
ATOM 676 O O . LEU A 1 92 ? 13.136 -8.595 -12.135 1.00 77.50 92 LEU A O 1
ATOM 680 N N . PRO A 1 93 ? 11.341 -9.868 -11.681 1.00 65.94 93 PRO A N 1
ATOM 681 C CA . PRO A 1 93 ? 12.128 -11.093 -11.644 1.00 65.94 93 PRO A CA 1
ATOM 682 C C . PRO A 1 93 ? 12.733 -11.340 -13.038 1.00 65.94 93 PRO A C 1
ATOM 684 O O . PRO A 1 93 ? 12.104 -10.962 -14.033 1.00 65.94 93 PRO A O 1
ATOM 687 N N . PRO A 1 94 ? 13.931 -11.951 -13.139 1.00 58.56 94 PRO A 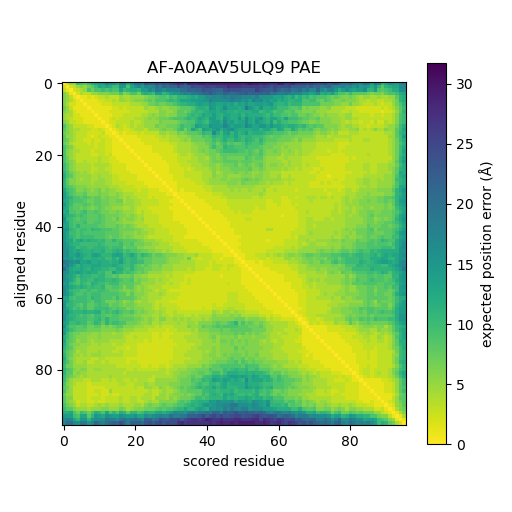N 1
ATOM 688 C CA . PRO A 1 94 ? 14.484 -12.319 -14.435 1.00 58.56 94 PRO A CA 1
ATOM 689 C C . PRO A 1 94 ? 13.442 -13.151 -15.185 1.00 58.56 94 PRO A C 1
ATOM 691 O O . PRO A 1 94 ? 12.944 -14.152 -14.668 1.00 58.56 94 PRO A O 1
ATOM 694 N N . LEU A 1 95 ? 13.057 -12.670 -16.367 1.00 47.94 95 LEU A N 1
ATOM 695 C CA . LEU A 1 95 ? 12.221 -13.421 -17.290 1.00 47.94 95 LEU A CA 1
ATOM 696 C C . LEU A 1 95 ? 13.060 -14.621 -17.732 1.00 47.94 95 LEU A C 1
ATOM 698 O O . LEU A 1 95 ? 14.041 -14.438 -18.452 1.00 47.94 95 LEU A O 1
ATOM 702 N N . ASN A 1 96 ? 12.730 -15.805 -17.217 1.00 40.19 96 ASN A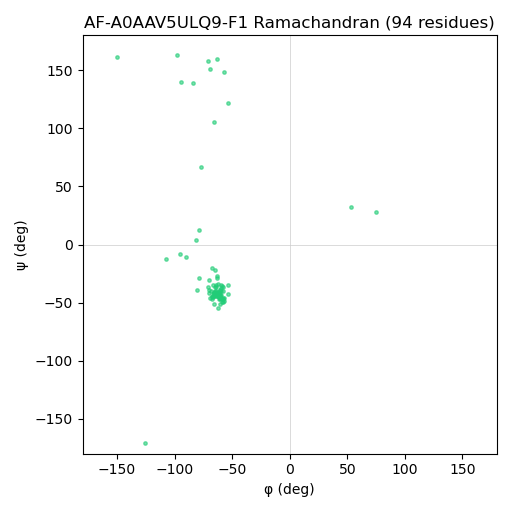 N 1
ATOM 703 C CA . ASN A 1 96 ? 13.226 -17.062 -17.772 1.00 40.19 96 ASN A CA 1
ATOM 704 C C . ASN A 1 96 ? 12.735 -17.221 -19.211 1.00 40.19 96 ASN A C 1
ATOM 706 O O . ASN A 1 96 ? 11.534 -16.938 -19.440 1.00 40.19 96 ASN A O 1
#

Sequence (96 aa):
MLSTASNCLDKAGSSMDKALSALSAAFAKVLNAPYTKIIKKMKEMAKAKKTTAQMTNQAYTIAAKALSKEVVQKLIDALKATSSQAEWNCGLPPLN

Radius of gyration: 18.13 Å; Cα contacts (8 Å, |Δi|>4): 51; chains: 1; bounding box: 44×29×41 Å

Solvent-accessible surface area (backbone atoms only — not comparable to full-atom values): 5359 Å² total; per-residue (Å²): 108,69,68,60,40,38,55,40,22,46,76,50,76,50,42,60,68,57,52,52,49,47,50,52,52,24,47,51,67,62,44,46,62,60,50,51,52,40,53,52,50,43,53,54,37,51,75,68,68,51,52,69,69,60,44,51,54,50,41,49,53,53,49,60,69,54,70,38,73,66,49,54,47,53,34,52,52,47,39,55,76,74,42,53,72,60,46,50,54,47,76,49,76,84,82,127

Secondary structure (DSSP, 8-state):
-HHHHHHHHHHTT--HHHHHHHHHHHHHHHHHHHHHHHHHHHHHHHHTT--HHHHHHHHHHHHHHH--HHHHHHHHHHHHTTS-HHHHHTTSPP--